Protein AF-A0A6I7FJ85-F1 (afdb_monomer_lite)

Secondary structure (DSSP, 8-state):
-HHHHHHHHHHHHHHHHHHHHHHHHHHHHHHHHHHHHHHHHHHHHHHHHHHHHHHHHHHHHTTHHHH-SPP-TTTS-SHHHHHHHHHHHHHHHHHHIIIIIIHHHHHHHHHHHHHHHHHHHHHHHHHHHHHHHHHHHHHHHHHHH-

pLDDT: mean 90.69, std 9.38, range [60.28, 98.5]

Sequence (146 aa):
MVITLVMQFLGSEVLQMIGSILGETLALDIMKVDLSLKKEFLAELKACRAELKAEKTEFSDSKKMITEPELTSHTWQGSLAESFERIRKDMKASFHDIEGKQLSDVLEKIDERIKALNGEIHSLGQEIHSLEKKIEREKQEARNKE

Structure (mmCIF, N/CA/C/O backbone):
data_AF-A0A6I7FJ85-F1
#
_entry.id   AF-A0A6I7FJ85-F1
#
loop_
_atom_site.group_PDB
_atom_site.id
_atom_site.type_symbol
_atom_site.label_atom_id
_atom_site.label_alt_id
_atom_site.label_comp_id
_atom_site.label_asym_id
_atom_site.label_entity_id
_atom_site.label_seq_id
_atom_site.pdbx_PDB_ins_code
_atom_site.Cartn_x
_atom_site.Cartn_y
_atom_site.Cartn_z
_atom_site.occupancy
_atom_site.B_iso_or_equiv
_atom_site.auth_seq_id
_atom_site.auth_comp_id
_atom_site.auth_asym_id
_atom_site.auth_atom_id
_atom_site.pdbx_PDB_model_num
ATOM 1 N N . MET A 1 1 ? -29.233 -13.955 58.803 1.00 61.75 1 MET A N 1
ATOM 2 C CA . MET A 1 1 ? -28.528 -14.881 57.888 1.00 61.75 1 MET A CA 1
ATOM 3 C C . MET A 1 1 ? -28.803 -14.568 56.415 1.00 61.75 1 MET A C 1
ATOM 5 O O . MET A 1 1 ? -27.848 -14.433 55.671 1.00 61.75 1 MET A O 1
ATOM 9 N N . VAL A 1 2 ? -30.063 -14.372 55.996 1.00 63.06 2 VAL A N 1
ATOM 10 C CA . VAL A 1 2 ? -30.423 -14.076 54.587 1.00 63.06 2 VAL A CA 1
ATOM 11 C C . VAL A 1 2 ? -29.828 -12.757 54.066 1.00 63.06 2 VAL A C 1
ATOM 13 O O . VAL A 1 2 ? -29.234 -12.742 52.998 1.00 63.06 2 VAL A O 1
ATOM 16 N N . ILE A 1 3 ? -29.907 -11.670 54.842 1.00 62.84 3 ILE A N 1
ATOM 17 C CA . ILE A 1 3 ? -29.381 -10.346 54.441 1.00 62.84 3 ILE A CA 1
ATOM 18 C C . ILE A 1 3 ? -27.859 -10.384 54.204 1.00 62.84 3 ILE A C 1
ATOM 20 O O . ILE A 1 3 ? -27.359 -9.808 53.245 1.00 62.84 3 ILE A O 1
ATOM 24 N N . THR A 1 4 ? -27.127 -11.124 55.039 1.00 67.44 4 THR A N 1
ATOM 25 C CA . THR A 1 4 ? -25.671 -11.295 54.931 1.00 67.44 4 THR A CA 1
ATOM 26 C C . THR A 1 4 ? -25.274 -12.064 53.668 1.00 67.44 4 THR A C 1
ATOM 28 O O . THR A 1 4 ? -24.309 -11.698 53.005 1.00 67.44 4 THR A O 1
ATOM 31 N N . LEU A 1 5 ? -26.051 -13.091 53.303 1.00 65.94 5 LEU A N 1
ATOM 32 C CA . LEU A 1 5 ? -25.820 -13.897 52.103 1.00 65.94 5 LEU A CA 1
ATOM 33 C C . LEU A 1 5 ? -26.093 -13.097 50.815 1.00 65.94 5 LEU A C 1
ATOM 35 O O . LEU A 1 5 ? -25.329 -13.191 49.860 1.00 65.94 5 LEU A O 1
ATOM 39 N N . VAL A 1 6 ? -27.142 -12.264 50.813 1.00 65.38 6 VAL A N 1
ATOM 40 C CA . VAL A 1 6 ? -27.483 -11.378 49.685 1.00 65.38 6 VAL A CA 1
ATOM 41 C C . VAL A 1 6 ? -26.410 -10.304 49.474 1.00 65.38 6 VAL A C 1
ATOM 43 O O . VAL A 1 6 ? -25.996 -10.078 48.341 1.00 65.38 6 VAL A O 1
ATOM 46 N N . MET A 1 7 ? -25.893 -9.693 50.547 1.00 66.69 7 MET A N 1
ATOM 47 C CA . MET A 1 7 ? -24.798 -8.716 50.446 1.00 66.69 7 MET A CA 1
ATOM 48 C C . MET A 1 7 ? -23.481 -9.329 49.945 1.00 66.69 7 MET A C 1
ATOM 50 O O . MET A 1 7 ? -22.799 -8.708 49.134 1.00 66.69 7 MET A O 1
ATOM 54 N N . GLN A 1 8 ? -23.123 -10.544 50.379 1.00 66.06 8 GLN A N 1
ATOM 55 C CA . GLN A 1 8 ? -21.929 -11.232 49.866 1.00 66.06 8 GLN A CA 1
ATOM 56 C C . GLN A 1 8 ? -22.049 -11.584 48.377 1.00 66.06 8 GLN A C 1
ATOM 58 O O . GLN A 1 8 ? -21.070 -11.462 47.642 1.00 66.06 8 GLN A O 1
ATOM 63 N N . PHE A 1 9 ? -23.237 -11.996 47.929 1.00 68.31 9 PHE A N 1
ATOM 64 C CA . PHE A 1 9 ? -23.481 -12.332 46.528 1.00 68.31 9 PHE A CA 1
ATOM 65 C C . PHE A 1 9 ? -23.409 -11.093 45.621 1.00 68.31 9 PHE A C 1
ATOM 67 O O . PHE A 1 9 ? -22.685 -11.103 44.627 1.00 68.31 9 PHE A O 1
ATOM 74 N N . LEU A 1 10 ? -24.063 -9.993 46.017 1.00 66.62 10 LEU A N 1
ATOM 75 C CA . LEU A 1 10 ? -24.006 -8.716 45.293 1.00 66.62 10 LEU A CA 1
ATOM 76 C C . LEU A 1 10 ? -22.576 -8.156 45.212 1.00 66.62 10 LEU A C 1
ATOM 78 O O . LEU A 1 10 ? -22.143 -7.730 44.144 1.00 66.62 10 LEU A O 1
ATOM 82 N N . GLY A 1 11 ? -21.806 -8.230 46.303 1.00 74.19 11 GLY A N 1
ATOM 83 C CA . GLY A 1 11 ? -20.403 -7.805 46.311 1.00 74.19 11 GLY A CA 1
ATOM 84 C C . GLY A 1 11 ? -19.513 -8.606 45.354 1.00 74.19 11 GLY A C 1
ATOM 85 O O . GLY A 1 11 ? -18.624 -8.033 44.730 1.00 74.19 11 GLY A O 1
ATOM 86 N N . SER A 1 12 ? -19.769 -9.909 45.186 1.00 81.81 12 SER A N 1
ATOM 87 C CA . SER A 1 12 ? -19.033 -10.758 44.239 1.00 81.81 12 SER A CA 1
ATOM 88 C C . SER A 1 12 ? -19.334 -10.409 42.777 1.00 81.81 12 SER A C 1
ATOM 90 O O . SER A 1 12 ? -18.416 -10.395 41.957 1.00 81.81 12 SER A O 1
ATOM 92 N N . GLU A 1 13 ? -20.594 -10.114 42.437 1.00 80.06 13 GLU A N 1
ATOM 93 C CA . GLU A 1 13 ? -20.977 -9.722 41.071 1.00 80.06 13 GLU A CA 1
ATOM 94 C C . GLU A 1 13 ? -20.364 -8.377 40.663 1.00 80.06 13 GLU A C 1
ATOM 96 O O . GLU A 1 13 ? -1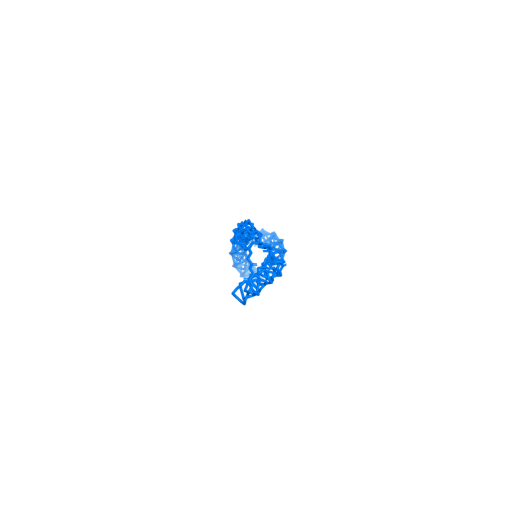9.853 -8.242 39.551 1.00 80.06 13 GLU A O 1
ATOM 101 N N . VAL A 1 14 ? -20.382 -7.388 41.564 1.00 82.12 14 VAL A N 1
ATOM 102 C CA . VAL A 1 14 ? -19.797 -6.061 41.312 1.00 82.12 14 VAL A CA 1
ATOM 103 C C . VAL A 1 14 ? -18.282 -6.164 41.107 1.00 82.12 14 VAL A C 1
ATOM 105 O O . VAL A 1 14 ? -17.743 -5.567 40.177 1.00 82.12 14 VAL A O 1
ATOM 108 N N . LEU A 1 15 ? -17.589 -6.985 41.905 1.00 84.94 15 LEU A N 1
ATOM 109 C CA . LEU A 1 15 ? -16.143 -7.197 41.766 1.00 84.94 15 LEU A CA 1
ATOM 110 C C . LEU A 1 15 ? -15.777 -7.840 40.419 1.00 84.94 15 LEU A C 1
ATOM 112 O O . LEU A 1 15 ? -14.796 -7.447 39.785 1.00 84.94 15 LEU A O 1
ATOM 116 N N . GLN A 1 16 ? -16.584 -8.800 39.959 1.00 84.38 16 GLN A N 1
ATOM 117 C CA . GLN A 1 16 ? -16.400 -9.442 38.658 1.00 84.38 16 GLN A CA 1
ATOM 118 C C . GLN A 1 16 ? -16.653 -8.462 37.500 1.00 84.38 16 GLN A C 1
ATOM 120 O O . GLN A 1 16 ? -15.900 -8.458 36.525 1.00 84.38 16 GLN A O 1
ATOM 125 N N . MET A 1 17 ? -17.661 -7.593 37.626 1.00 86.62 17 MET A N 1
ATOM 126 C CA . MET A 1 17 ? -17.972 -6.556 36.639 1.00 86.62 17 MET A CA 1
ATOM 127 C C . MET A 1 17 ? -16.851 -5.514 36.530 1.00 86.62 17 MET A C 1
ATOM 129 O O . MET A 1 17 ? -16.411 -5.199 35.428 1.00 86.62 17 MET A O 1
ATOM 133 N N . ILE A 1 18 ? -16.318 -5.044 37.663 1.00 87.56 18 ILE A N 1
ATOM 134 C CA . ILE A 1 18 ? -15.166 -4.129 37.694 1.00 87.56 18 ILE A CA 1
ATOM 135 C C . ILE A 1 18 ? -13.946 -4.768 37.017 1.00 87.56 18 ILE A C 1
ATOM 137 O O . ILE A 1 18 ? -13.268 -4.112 36.225 1.00 87.56 18 ILE A O 1
ATOM 141 N N . GLY A 1 19 ? -13.686 -6.054 37.282 1.00 88.25 19 GLY A N 1
ATOM 142 C CA . GLY A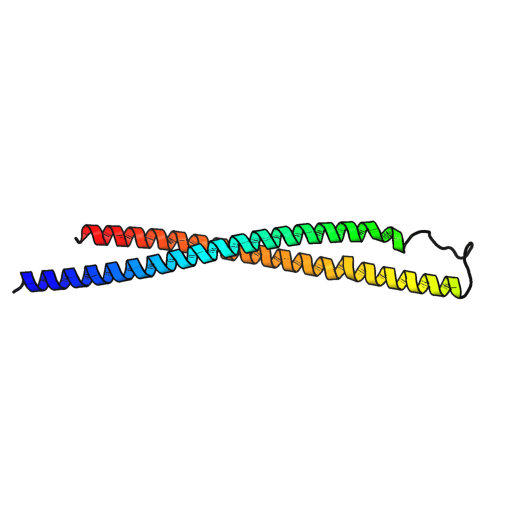 1 19 ? -12.615 -6.806 36.626 1.00 88.25 19 GLY A CA 1
ATOM 143 C C . GLY A 1 19 ? -12.774 -6.883 35.101 1.00 88.25 19 GLY A C 1
ATOM 144 O O . GLY A 1 19 ? -11.798 -6.668 34.381 1.00 88.25 19 GLY A O 1
ATOM 145 N N . SER A 1 20 ? -13.996 -7.126 34.611 1.00 89.50 20 SER A N 1
ATOM 146 C CA . SER A 1 20 ? -14.319 -7.114 33.173 1.00 89.50 20 SER A CA 1
ATOM 147 C C . SER A 1 20 ? -14.043 -5.744 32.550 1.00 89.50 20 SER A C 1
ATOM 149 O O . SER A 1 20 ? -13.261 -5.641 31.606 1.00 89.50 20 SER A O 1
ATOM 151 N N . ILE A 1 21 ? -14.583 -4.677 33.151 1.00 92.25 21 ILE A N 1
ATOM 152 C CA . ILE A 1 21 ? -14.416 -3.294 32.682 1.00 92.25 21 ILE A CA 1
ATOM 153 C C . ILE A 1 21 ? -12.933 -2.906 32.603 1.00 92.25 21 ILE A C 1
ATOM 155 O O . ILE A 1 21 ? -12.514 -2.265 31.637 1.00 92.25 21 ILE A O 1
ATOM 159 N N . LEU A 1 22 ? -12.128 -3.285 33.603 1.00 92.81 22 LEU A N 1
ATOM 160 C CA . LEU A 1 22 ? -10.681 -3.046 33.615 1.00 92.81 22 LEU A CA 1
ATOM 161 C C . LEU A 1 22 ? -9.978 -3.760 32.454 1.00 92.81 22 LEU A C 1
ATOM 163 O O . LEU A 1 22 ? -9.180 -3.138 31.752 1.00 92.81 22 LEU A O 1
ATOM 167 N N . GLY A 1 23 ? -10.293 -5.039 32.230 1.00 92.94 23 GLY A N 1
ATOM 168 C CA . GLY A 1 23 ? -9.727 -5.817 31.127 1.00 92.94 23 GLY A CA 1
ATOM 169 C C . GLY A 1 23 ? -10.085 -5.241 29.755 1.00 92.94 23 GLY A C 1
ATOM 170 O O . GLY A 1 23 ? -9.216 -5.088 28.897 1.00 92.94 23 GLY A O 1
ATOM 171 N N . GLU A 1 24 ? -11.345 -4.855 29.562 1.00 94.50 24 GLU A N 1
ATOM 172 C CA . GLU A 1 24 ? -11.821 -4.246 28.318 1.00 94.50 24 GLU A CA 1
ATOM 173 C C . GLU A 1 24 ? -11.233 -2.856 28.078 1.00 94.50 24 GLU A C 1
ATOM 175 O O . GLU A 1 24 ? -10.871 -2.533 26.949 1.00 94.50 24 GLU A O 1
ATOM 180 N N . THR A 1 25 ? -11.082 -2.049 29.131 1.00 94.75 25 THR A N 1
ATOM 181 C CA . THR A 1 25 ? -10.451 -0.724 29.036 1.00 94.75 25 THR A CA 1
ATOM 182 C C . THR A 1 25 ? -8.989 -0.848 28.608 1.00 94.75 25 THR A C 1
ATOM 184 O O . THR A 1 25 ? -8.557 -0.136 27.706 1.00 94.75 25 THR A O 1
ATOM 187 N N . LEU A 1 26 ? -8.241 -1.801 29.175 1.00 95.50 26 LEU A N 1
ATOM 188 C CA . LEU A 1 26 ? -6.862 -2.057 28.758 1.00 95.50 26 LEU A CA 1
ATOM 189 C C . LEU A 1 26 ? -6.785 -2.514 27.293 1.00 95.50 26 LEU A C 1
ATOM 191 O O . LEU A 1 26 ? -5.938 -2.037 26.538 1.00 95.50 26 LEU A O 1
ATOM 195 N N . ALA A 1 27 ? -7.673 -3.423 26.880 1.00 96.06 27 ALA A N 1
ATOM 196 C CA . ALA A 1 27 ? -7.744 -3.870 25.491 1.00 96.06 27 ALA A CA 1
ATOM 197 C C . ALA A 1 27 ? -8.050 -2.703 24.538 1.00 96.06 27 ALA A C 1
ATOM 199 O O . ALA A 1 27 ? -7.411 -2.580 23.493 1.00 96.06 27 ALA A O 1
ATOM 200 N N . LEU A 1 28 ? -8.971 -1.815 24.922 1.00 97.50 28 LEU A N 1
ATOM 201 C CA . LEU A 1 28 ? -9.307 -0.613 24.167 1.00 97.50 28 LEU A CA 1
ATOM 202 C C . LEU A 1 28 ? -8.096 0.312 23.992 1.00 97.50 28 LEU A C 1
ATOM 204 O O . LEU A 1 28 ? -7.860 0.800 22.886 1.00 97.50 28 LEU A O 1
ATOM 208 N N . ASP A 1 29 ? -7.323 0.543 25.052 1.00 97.25 29 ASP A N 1
ATOM 209 C CA . ASP A 1 29 ? -6.131 1.391 24.990 1.00 97.25 29 ASP A CA 1
ATOM 210 C C . ASP A 1 29 ? -5.069 0.797 24.055 1.00 97.25 29 ASP A C 1
ATOM 212 O O . ASP A 1 29 ? -4.514 1.509 23.215 1.00 97.25 29 ASP A O 1
ATOM 216 N N . ILE A 1 30 ? -4.849 -0.521 24.116 1.00 97.12 30 ILE A N 1
ATOM 217 C CA . ILE A 1 30 ? -3.945 -1.232 23.198 1.00 97.12 30 ILE A CA 1
ATOM 218 C C . ILE A 1 30 ? -4.415 -1.080 21.745 1.00 97.12 30 ILE A C 1
ATOM 220 O O . ILE A 1 30 ? -3.615 -0.742 20.872 1.00 97.12 30 ILE A O 1
ATOM 224 N N . MET A 1 31 ? -5.710 -1.275 21.478 1.00 97.75 31 MET A N 1
ATOM 225 C CA . MET A 1 31 ? -6.275 -1.115 20.134 1.00 97.75 31 MET A CA 1
ATOM 226 C C . MET A 1 31 ? -6.124 0.320 19.614 1.00 97.75 31 MET A C 1
ATOM 228 O O . MET A 1 31 ? -5.817 0.524 18.441 1.00 97.75 31 MET A O 1
ATOM 232 N N . LYS A 1 32 ? -6.302 1.333 20.472 1.00 98.00 32 LYS A N 1
ATOM 233 C CA . LYS A 1 32 ? -6.109 2.745 20.103 1.00 98.00 32 LYS A CA 1
ATOM 234 C C . LYS A 1 32 ? -4.661 3.053 19.737 1.00 98.00 32 LYS A C 1
ATOM 236 O O . LYS A 1 32 ? -4.428 3.783 18.771 1.00 98.00 32 LYS A O 1
ATOM 241 N N . VAL A 1 33 ? -3.705 2.489 20.475 1.00 98.19 33 VAL A N 1
ATOM 242 C CA . VAL A 1 33 ? -2.277 2.598 20.150 1.00 98.19 33 VAL A CA 1
ATOM 243 C C . VAL A 1 33 ? -1.985 1.944 18.798 1.00 98.19 33 VAL A C 1
ATOM 245 O O . VAL A 1 33 ? -1.403 2.597 17.933 1.00 98.19 33 VAL A O 1
ATOM 248 N N . ASP A 1 34 ? -2.448 0.712 18.571 1.00 97.56 34 ASP A N 1
ATOM 249 C CA . ASP A 1 34 ? -2.262 0.011 17.291 1.00 97.56 34 ASP A CA 1
ATOM 250 C C . ASP A 1 34 ? -2.884 0.784 16.112 1.00 97.56 34 ASP A C 1
ATOM 252 O O . ASP A 1 34 ? -2.252 0.968 15.070 1.00 97.56 34 ASP A O 1
ATOM 256 N N . LEU A 1 35 ? -4.082 1.352 16.294 1.00 98.25 35 LEU A N 1
ATOM 257 C CA . LEU A 1 35 ? -4.726 2.199 15.288 1.00 98.25 35 LEU A CA 1
ATOM 258 C C . LEU A 1 35 ? -3.877 3.428 14.943 1.00 98.25 35 LEU A C 1
ATOM 260 O O . LEU A 1 35 ? -3.790 3.807 13.772 1.00 98.25 35 LEU A O 1
ATOM 264 N N . SER A 1 36 ? -3.279 4.068 15.950 1.00 98.19 36 SER A N 1
ATOM 265 C CA . SER A 1 36 ? -2.406 5.225 15.750 1.00 98.19 36 SER A CA 1
ATOM 266 C C . SER A 1 36 ? -1.162 4.846 14.948 1.00 98.19 36 SER A C 1
ATOM 268 O O . SER A 1 36 ? -0.871 5.495 13.945 1.00 98.19 36 SER A O 1
ATOM 270 N N . LEU A 1 37 ? -0.489 3.756 15.327 1.00 98.00 37 LEU A N 1
ATOM 271 C CA . LEU A 1 37 ? 0.700 3.258 14.630 1.00 98.00 37 LEU A CA 1
ATOM 272 C C . LEU A 1 37 ? 0.394 2.906 13.170 1.00 98.00 37 LEU A C 1
ATOM 274 O O . LEU A 1 37 ? 1.113 3.309 12.260 1.00 98.00 37 LEU A O 1
ATOM 278 N N . LYS A 1 38 ? -0.725 2.222 12.905 1.00 98.06 38 LYS A N 1
ATOM 279 C CA . LYS A 1 38 ? -1.137 1.903 11.528 1.00 98.06 38 LYS A CA 1
ATOM 280 C C . LYS A 1 38 ? -1.395 3.155 10.688 1.00 98.06 38 LYS A C 1
ATOM 282 O O . LYS A 1 38 ? -1.071 3.163 9.501 1.00 98.06 38 LYS A O 1
ATOM 287 N N . LYS A 1 39 ? -1.973 4.212 11.273 1.00 98.38 39 LYS A N 1
ATOM 288 C CA . LYS A 1 39 ? -2.188 5.496 10.581 1.00 98.38 39 LYS A CA 1
ATOM 289 C C . LYS A 1 39 ? -0.873 6.202 10.255 1.00 98.38 39 LYS A C 1
ATOM 291 O O . LYS A 1 39 ? -0.772 6.784 9.177 1.00 98.38 39 LYS A O 1
ATOM 296 N N . GLU A 1 40 ? 0.106 6.131 11.150 1.00 98.19 40 GLU A N 1
ATOM 297 C CA . GLU A 1 40 ? 1.452 6.662 10.929 1.00 98.19 40 GLU A CA 1
ATOM 298 C C . GLU A 1 40 ? 2.157 5.914 9.792 1.00 98.19 40 GLU A C 1
ATOM 300 O O . GLU A 1 40 ? 2.517 6.532 8.791 1.00 98.19 40 GLU A O 1
ATOM 305 N N . PHE A 1 41 ? 2.198 4.578 9.842 1.00 96.94 41 PHE A N 1
ATOM 306 C CA . PHE A 1 41 ? 2.753 3.761 8.755 1.00 96.94 41 PHE A CA 1
ATOM 307 C C . PHE A 1 41 ? 2.064 4.012 7.411 1.00 96.94 41 PHE A C 1
ATOM 309 O O . PHE A 1 41 ? 2.710 4.032 6.365 1.00 96.94 41 PHE A O 1
ATOM 316 N N . LEU A 1 42 ? 0.746 4.229 7.407 1.00 98.44 42 LEU A N 1
ATOM 317 C CA . LEU A 1 42 ? 0.021 4.593 6.192 1.00 98.44 42 LEU A CA 1
ATOM 318 C C . LEU A 1 42 ? 0.481 5.949 5.633 1.00 98.44 42 LEU A C 1
ATOM 320 O O . LEU A 1 42 ? 0.552 6.108 4.412 1.00 98.44 42 LEU A O 1
ATOM 324 N N . ALA A 1 43 ? 0.739 6.932 6.497 1.00 98.31 43 ALA A N 1
ATOM 325 C CA . ALA A 1 43 ? 1.215 8.248 6.086 1.00 98.31 43 ALA A CA 1
ATOM 326 C C . ALA A 1 43 ? 2.628 8.164 5.495 1.00 98.31 43 ALA A C 1
ATOM 328 O O . ALA A 1 43 ? 2.851 8.670 4.394 1.00 98.31 43 ALA A O 1
ATOM 329 N N . GLU A 1 44 ? 3.536 7.453 6.164 1.00 98.00 44 GLU A N 1
ATOM 330 C CA . GLU A 1 44 ? 4.897 7.198 5.680 1.00 98.00 44 GLU A CA 1
ATOM 331 C C . GLU A 1 44 ? 4.893 6.478 4.330 1.00 98.00 44 GLU A C 1
ATOM 333 O O . GLU A 1 44 ? 5.566 6.893 3.389 1.00 98.00 44 GLU A O 1
ATOM 338 N N . LEU A 1 45 ? 4.067 5.439 4.188 1.00 97.75 45 LEU A N 1
ATOM 339 C CA . LEU A 1 45 ? 3.988 4.666 2.954 1.00 97.75 45 LEU A CA 1
ATOM 340 C C . LEU A 1 45 ? 3.449 5.504 1.782 1.00 97.75 45 LEU A C 1
ATOM 342 O O . LEU A 1 45 ? 3.924 5.381 0.653 1.00 97.75 45 LEU A O 1
ATOM 346 N N . LYS A 1 46 ? 2.487 6.401 2.041 1.00 98.31 46 LYS A N 1
ATOM 347 C CA . LYS A 1 46 ? 1.997 7.365 1.041 1.00 98.31 46 LYS A CA 1
ATOM 348 C C . LYS A 1 46 ? 3.065 8.385 0.646 1.00 98.31 46 LYS A C 1
ATOM 350 O O . LYS A 1 46 ? 3.127 8.736 -0.532 1.00 98.31 46 LYS A O 1
ATOM 355 N N . ALA A 1 47 ? 3.876 8.847 1.597 1.00 98.19 47 ALA A N 1
ATOM 356 C CA . ALA A 1 47 ? 4.986 9.759 1.328 1.00 98.19 47 ALA A CA 1
ATOM 357 C C . ALA A 1 47 ? 6.059 9.077 0.467 1.00 98.19 47 ALA A C 1
ATOM 359 O O . ALA A 1 47 ? 6.353 9.558 -0.625 1.00 98.19 47 ALA A O 1
ATOM 360 N N . CYS A 1 48 ? 6.516 7.890 0.875 1.00 97.50 48 CYS A N 1
ATOM 361 C CA . CYS A 1 48 ? 7.467 7.071 0.121 1.00 97.50 48 CYS A CA 1
ATOM 362 C C . CYS A 1 48 ? 6.982 6.802 -1.312 1.00 97.50 48 CYS A C 1
ATOM 364 O O . CYS A 1 48 ? 7.733 6.945 -2.275 1.00 97.50 48 CYS A O 1
ATOM 366 N N . ARG A 1 49 ? 5.692 6.491 -1.490 1.00 98.00 49 ARG A N 1
ATOM 367 C CA . ARG A 1 49 ? 5.103 6.329 -2.824 1.00 98.00 49 ARG A CA 1
ATOM 368 C C . ARG A 1 49 ? 5.213 7.594 -3.677 1.00 98.00 49 ARG A C 1
ATOM 370 O O . ARG A 1 49 ? 5.443 7.508 -4.883 1.00 98.00 49 ARG A O 1
ATOM 377 N N . ALA A 1 50 ? 4.948 8.757 -3.085 1.00 98.19 50 ALA A N 1
ATOM 378 C CA . ALA A 1 50 ? 4.996 10.031 -3.791 1.00 98.19 50 ALA A CA 1
ATOM 379 C C . ALA A 1 50 ? 6.430 10.370 -4.220 1.00 98.19 50 ALA A C 1
ATOM 381 O O . ALA A 1 50 ? 6.631 10.753 -5.372 1.00 98.19 50 ALA A O 1
ATOM 382 N N . GLU A 1 51 ? 7.400 10.153 -3.332 1.00 97.81 51 GLU A N 1
ATOM 383 C CA . GLU A 1 51 ? 8.832 10.313 -3.604 1.00 97.81 51 GLU A CA 1
ATOM 384 C C . GLU A 1 51 ? 9.289 9.380 -4.729 1.00 97.81 51 GLU A C 1
ATOM 386 O O . GLU A 1 51 ? 9.771 9.852 -5.755 1.00 97.81 51 GLU A O 1
ATOM 391 N N . LEU A 1 52 ? 9.006 8.079 -4.625 1.00 96.44 52 LEU A N 1
ATOM 392 C CA . LEU A 1 52 ? 9.385 7.104 -5.651 1.00 96.44 52 LEU A CA 1
ATOM 393 C C . LEU A 1 52 ? 8.743 7.406 -7.014 1.00 96.44 52 LEU A C 1
ATOM 395 O O . LEU A 1 52 ? 9.332 7.176 -8.070 1.00 96.44 52 LEU A O 1
ATOM 399 N N . LYS A 1 53 ? 7.519 7.943 -7.023 1.00 97.06 53 LYS A N 1
ATOM 400 C CA . LYS A 1 53 ? 6.860 8.380 -8.259 1.00 97.06 53 LYS A CA 1
ATOM 401 C C . LYS A 1 53 ? 7.552 9.601 -8.874 1.00 97.06 53 LYS A C 1
ATOM 403 O O . LYS A 1 53 ? 7.631 9.689 -10.103 1.00 97.06 53 LYS A O 1
ATOM 408 N N . ALA A 1 54 ? 8.019 10.536 -8.051 1.00 96.88 54 ALA A N 1
ATOM 409 C CA . ALA A 1 54 ? 8.800 11.675 -8.516 1.00 96.88 54 ALA A CA 1
ATOM 410 C C . ALA A 1 54 ? 10.142 11.206 -9.101 1.00 96.88 54 ALA A C 1
ATOM 412 O O . ALA A 1 54 ? 10.443 11.547 -10.242 1.00 96.88 54 ALA A O 1
ATOM 413 N N . GLU A 1 55 ? 10.861 10.325 -8.400 1.00 94.88 55 GLU A N 1
ATOM 414 C CA . GLU A 1 55 ? 12.110 9.720 -8.883 1.00 94.88 55 GLU A CA 1
ATOM 415 C C . GLU A 1 55 ? 11.914 8.962 -10.199 1.00 94.88 55 GLU A C 1
ATOM 417 O O . GLU A 1 55 ? 12.695 9.123 -11.132 1.00 94.88 55 GLU A O 1
ATOM 422 N N . LYS A 1 56 ? 10.830 8.184 -10.335 1.00 95.00 56 LYS A N 1
ATOM 423 C CA . LYS A 1 56 ? 10.488 7.512 -11.600 1.00 95.00 56 LYS A CA 1
ATOM 424 C C . LYS A 1 56 ? 10.292 8.508 -12.747 1.00 95.00 56 LYS A C 1
ATOM 426 O O . LYS A 1 56 ? 10.651 8.210 -13.884 1.00 95.00 56 LYS A O 1
ATOM 431 N N . THR A 1 57 ? 9.706 9.668 -12.459 1.00 94.94 57 THR A N 1
ATOM 432 C CA . THR A 1 57 ? 9.458 10.714 -13.460 1.00 94.94 57 THR A CA 1
ATOM 433 C C . THR A 1 57 ? 10.774 11.359 -13.891 1.00 94.94 57 THR A C 1
ATOM 435 O O . THR A 1 57 ? 11.055 11.419 -15.083 1.00 94.94 57 THR A O 1
ATOM 438 N N . GLU A 1 58 ? 11.624 11.738 -12.935 1.00 94.94 58 GLU A N 1
ATOM 439 C CA . GLU A 1 58 ? 12.962 12.280 -13.210 1.00 94.94 58 GLU A CA 1
ATOM 440 C C . GLU A 1 58 ? 13.842 11.274 -13.966 1.00 94.94 58 GLU A C 1
ATOM 442 O O . GLU A 1 58 ? 14.519 11.623 -14.937 1.00 94.94 58 GLU A O 1
ATOM 447 N N . PHE A 1 59 ? 13.780 9.997 -13.577 1.00 94.00 59 PHE A N 1
ATOM 448 C CA . PHE A 1 59 ? 14.449 8.922 -14.295 1.00 94.00 59 PHE A CA 1
ATOM 449 C C . PHE A 1 59 ? 13.975 8.869 -15.749 1.00 94.00 59 PHE A C 1
ATOM 451 O O . PHE A 1 59 ? 14.817 8.889 -16.644 1.00 94.00 59 PHE A O 1
ATOM 458 N N . SER A 1 60 ? 12.660 8.900 -16.000 1.00 92.88 60 SER A N 1
ATOM 459 C CA . SER A 1 60 ? 12.077 8.941 -17.350 1.00 92.88 60 SER A CA 1
ATOM 460 C C . SER A 1 60 ? 12.589 10.128 -18.176 1.00 92.88 60 SER A C 1
ATOM 462 O O . SER A 1 60 ? 13.015 9.957 -19.321 1.00 92.88 60 SER A O 1
ATOM 464 N N . ASP A 1 61 ? 12.653 11.319 -17.578 1.00 93.12 61 ASP A N 1
ATOM 465 C CA . ASP A 1 61 ? 13.130 12.538 -18.242 1.00 93.12 61 ASP A CA 1
ATOM 466 C C . ASP A 1 61 ? 14.616 12.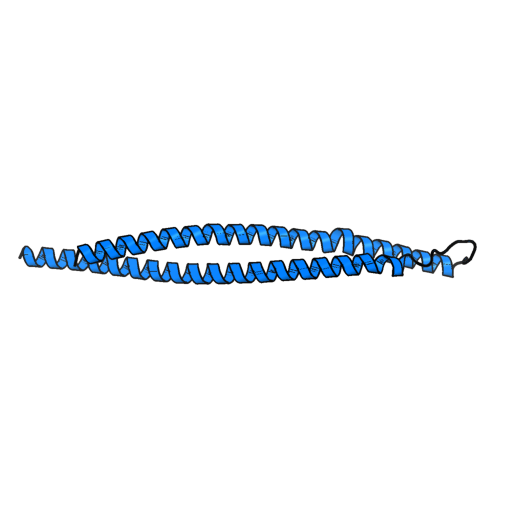459 -18.637 1.00 93.12 61 ASP A C 1
ATOM 468 O O . ASP A 1 61 ? 15.051 13.080 -19.618 1.00 93.12 61 ASP A O 1
ATOM 472 N N . SER A 1 62 ? 15.406 11.651 -17.920 1.00 92.38 62 SER A N 1
ATOM 473 C CA . SER A 1 62 ? 16.821 11.406 -18.224 1.00 92.38 62 SER A CA 1
ATOM 474 C C . SER A 1 62 ? 17.044 10.507 -19.449 1.00 92.38 62 SER A C 1
ATOM 476 O O . SER A 1 62 ? 18.150 10.475 -19.992 1.00 92.38 62 SER A O 1
ATOM 478 N N . LYS A 1 63 ? 16.001 9.838 -19.967 1.00 91.38 63 LYS A N 1
ATOM 479 C CA . LYS A 1 63 ? 16.077 8.907 -21.111 1.00 91.38 63 LYS A CA 1
ATOM 480 C C . LYS A 1 63 ? 16.798 9.487 -22.326 1.00 91.38 63 LYS A C 1
ATOM 482 O O . LYS A 1 63 ? 17.554 8.782 -23.001 1.00 91.38 63 LYS A O 1
ATOM 487 N N . LYS A 1 64 ? 16.601 10.783 -22.583 1.00 90.25 64 LYS A N 1
ATOM 488 C CA . LYS A 1 64 ? 17.238 11.502 -23.695 1.00 90.25 64 LYS A CA 1
ATOM 489 C C . LYS A 1 64 ? 18.767 11.471 -23.639 1.00 90.25 64 LYS A C 1
ATOM 491 O O . LYS A 1 64 ? 19.403 11.422 -24.684 1.00 90.25 64 LYS A O 1
ATOM 496 N N . MET A 1 65 ? 19.362 11.393 -22.444 1.00 88.81 65 MET A N 1
ATOM 497 C CA . MET A 1 65 ? 20.819 11.298 -22.265 1.00 88.81 65 MET A CA 1
ATOM 498 C C . MET A 1 65 ? 21.407 10.009 -22.856 1.00 88.81 65 MET A C 1
ATOM 500 O O . MET A 1 65 ? 22.595 9.954 -23.158 1.00 88.81 65 MET A O 1
ATOM 504 N N . ILE A 1 66 ? 20.582 8.971 -23.031 1.00 87.56 66 ILE A N 1
ATOM 505 C CA . ILE A 1 66 ? 20.984 7.692 -23.629 1.00 87.56 66 ILE A CA 1
ATOM 506 C C . ILE A 1 66 ? 20.659 7.669 -25.12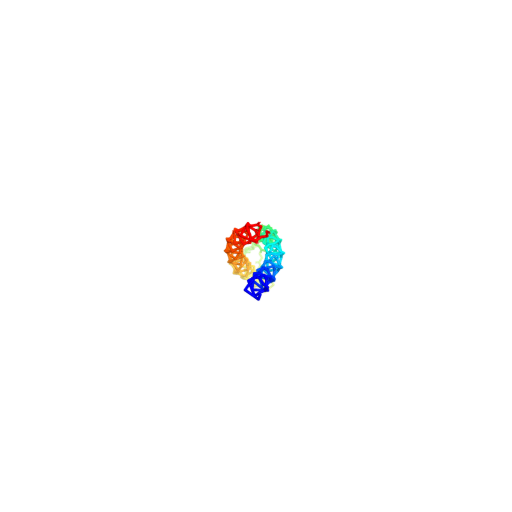8 1.00 87.56 66 ILE A C 1
ATOM 508 O O . ILE A 1 66 ? 21.326 6.979 -25.901 1.00 87.56 66 ILE A O 1
ATOM 512 N N . THR A 1 67 ? 19.626 8.394 -25.563 1.00 84.50 67 THR A N 1
ATOM 513 C CA . THR A 1 67 ? 19.156 8.350 -26.954 1.00 84.50 67 THR A CA 1
ATOM 514 C C . THR A 1 67 ? 19.764 9.420 -27.852 1.00 84.50 67 THR A C 1
ATOM 516 O O . THR A 1 67 ? 19.779 9.217 -29.063 1.00 84.50 67 THR A O 1
ATOM 519 N N . GLU A 1 68 ? 20.288 10.509 -27.289 1.00 86.12 68 GLU A N 1
ATOM 520 C CA . GLU A 1 68 ? 20.822 11.650 -28.036 1.00 86.12 68 GLU A CA 1
ATOM 521 C C . GLU A 1 68 ? 22.350 11.812 -27.874 1.00 86.12 68 GLU A C 1
ATOM 523 O O . GLU A 1 68 ? 22.912 11.435 -26.843 1.00 86.12 68 GLU A O 1
ATOM 528 N N . PRO A 1 69 ? 23.051 12.360 -28.888 1.00 84.25 69 PRO A N 1
ATOM 529 C CA . PRO A 1 69 ? 22.564 12.587 -30.249 1.00 84.25 69 PRO A CA 1
ATOM 530 C C . PRO A 1 69 ? 22.316 11.258 -30.982 1.00 84.25 69 PRO A C 1
ATOM 532 O O . PRO A 1 69 ? 22.919 10.226 -30.653 1.00 84.25 69 PRO A O 1
ATOM 535 N N . GLU A 1 70 ? 21.429 11.292 -31.976 1.00 80.19 70 GLU A N 1
ATOM 536 C CA . GLU A 1 70 ? 21.214 10.158 -32.872 1.00 80.19 70 GLU A CA 1
ATOM 537 C C . GLU A 1 70 ? 22.491 9.906 -33.677 1.00 80.19 70 GLU A C 1
ATOM 539 O O . GLU A 1 70 ? 23.079 10.822 -34.257 1.00 80.19 70 GLU A O 1
ATOM 544 N N . LEU A 1 71 ? 22.946 8.656 -33.674 1.00 78.88 71 LEU A N 1
ATOM 545 C CA . LEU A 1 71 ? 24.124 8.255 -34.423 1.00 78.88 71 LEU A CA 1
ATOM 546 C C . LEU A 1 71 ? 23.668 7.590 -35.697 1.00 78.88 71 LEU A C 1
ATOM 548 O O . LEU A 1 71 ? 22.794 6.727 -35.704 1.00 78.88 71 LEU A O 1
ATOM 552 N N . THR A 1 72 ? 24.275 8.017 -36.786 1.00 76.25 72 THR A N 1
ATOM 553 C CA . THR A 1 72 ? 23.909 7.561 -38.111 1.00 76.25 72 THR A CA 1
ATOM 554 C C . THR A 1 72 ? 25.150 7.019 -38.791 1.00 76.25 72 THR A C 1
ATOM 556 O O . THR A 1 72 ? 26.263 7.516 -38.596 1.00 76.25 72 THR A O 1
ATOM 559 N N . SER A 1 73 ? 24.958 6.017 -39.643 1.00 75.94 73 SER A N 1
ATOM 560 C CA . SER A 1 73 ? 26.053 5.392 -40.387 1.00 75.94 73 SER A CA 1
ATOM 561 C C . SER A 1 73 ? 26.766 6.355 -41.343 1.00 75.94 73 SER A C 1
ATOM 563 O O . SER A 1 73 ? 27.821 6.013 -41.863 1.00 75.94 73 SER A O 1
ATOM 565 N N . HIS A 1 74 ? 26.203 7.544 -41.593 1.00 77.50 74 HIS A N 1
ATOM 566 C CA . HIS A 1 74 ? 26.796 8.556 -42.463 1.00 77.50 74 HIS A CA 1
ATOM 567 C C . HIS A 1 74 ? 27.767 9.502 -41.736 1.00 77.50 74 HIS A C 1
ATOM 569 O O . HIS A 1 74 ? 28.637 10.067 -42.394 1.00 77.50 74 HIS A O 1
ATOM 575 N N . THR A 1 75 ? 27.655 9.675 -40.410 1.00 76.00 75 THR A N 1
ATOM 576 C CA . THR A 1 75 ? 28.580 10.507 -39.613 1.00 76.00 75 THR A CA 1
ATOM 577 C C . THR A 1 75 ? 29.535 9.706 -38.731 1.00 76.00 75 THR A C 1
ATOM 579 O O . THR A 1 75 ? 30.621 10.201 -38.432 1.00 76.00 75 THR A O 1
ATOM 582 N N . TRP A 1 76 ? 29.184 8.476 -38.330 1.00 81.25 76 TRP A N 1
ATOM 583 C CA . TRP A 1 76 ? 30.041 7.632 -37.492 1.00 81.25 76 TRP A CA 1
ATOM 584 C C . TRP A 1 76 ? 29.946 6.150 -37.881 1.00 81.25 76 TRP A C 1
ATOM 586 O O . TRP A 1 76 ? 28.875 5.551 -37.841 1.00 81.25 76 TRP A O 1
ATOM 596 N N . GLN A 1 77 ? 31.080 5.553 -38.262 1.00 86.31 77 GLN A N 1
ATOM 597 C CA . GLN A 1 77 ? 31.162 4.178 -38.767 1.00 86.31 77 GLN A CA 1
ATOM 598 C C . GLN A 1 77 ? 32.436 3.458 -38.294 1.00 86.31 77 GLN A C 1
ATOM 600 O O . GLN A 1 77 ? 33.396 4.094 -37.854 1.00 86.31 77 GLN A O 1
ATOM 605 N N . GLY A 1 78 ? 32.453 2.129 -38.418 1.00 89.00 78 GLY A N 1
ATOM 606 C CA . GLY A 1 78 ? 33.557 1.256 -38.005 1.00 89.00 78 GLY A CA 1
ATOM 607 C C . GLY A 1 78 ? 33.335 0.594 -36.640 1.00 89.00 78 GLY A C 1
ATOM 608 O O . GLY A 1 78 ? 32.351 0.855 -35.951 1.00 89.00 78 GLY A O 1
ATOM 609 N N . SER A 1 79 ? 34.275 -0.257 -36.225 1.00 90.12 79 SER A N 1
ATOM 610 C CA . SER A 1 79 ? 34.135 -1.130 -35.044 1.00 90.12 79 SER A CA 1
ATOM 611 C C . SER A 1 79 ? 33.902 -0.391 -33.716 1.00 90.12 79 SER A C 1
ATOM 613 O O . SER A 1 79 ? 33.261 -0.925 -32.804 1.00 90.12 79 SER A O 1
ATOM 615 N N . LEU A 1 80 ? 34.392 0.848 -33.594 1.00 88.94 80 LEU A N 1
ATOM 616 C CA . LEU A 1 80 ? 34.136 1.702 -32.433 1.00 88.94 80 LEU A CA 1
ATOM 617 C C . LEU A 1 80 ? 32.680 2.191 -32.398 1.00 88.94 80 LEU A C 1
ATOM 619 O O . LEU A 1 80 ? 32.065 2.163 -31.334 1.00 88.94 80 LEU A O 1
ATOM 623 N N . ALA A 1 81 ? 32.124 2.578 -33.551 1.00 89.25 81 ALA A N 1
ATOM 624 C CA . ALA A 1 81 ? 30.727 2.994 -33.671 1.00 89.25 81 ALA A CA 1
ATOM 625 C C . ALA A 1 81 ? 29.780 1.823 -33.359 1.00 89.25 81 ALA A C 1
ATOM 627 O O . ALA A 1 81 ? 28.848 1.966 -32.573 1.00 89.25 81 ALA A O 1
ATOM 628 N N . GLU A 1 82 ? 30.080 0.631 -33.884 1.00 88.44 82 GLU A N 1
ATOM 629 C CA . GLU A 1 82 ? 29.333 -0.599 -33.587 1.00 88.44 82 GLU A CA 1
ATOM 630 C C . GLU A 1 82 ? 29.368 -0.957 -32.094 1.00 88.44 82 GLU A C 1
ATOM 632 O O . GLU A 1 82 ? 28.357 -1.346 -31.506 1.00 88.44 82 GLU A O 1
ATOM 637 N N . SER A 1 83 ? 30.535 -0.816 -31.457 1.00 90.00 83 SER A N 1
ATOM 638 C CA . SER A 1 83 ? 30.683 -1.085 -30.025 1.00 90.00 83 SER A CA 1
ATOM 639 C C . SER A 1 83 ? 29.931 -0.084 -29.161 1.00 90.00 83 SER A C 1
ATOM 641 O O . SER A 1 83 ? 29.315 -0.483 -28.172 1.00 90.00 83 SER A O 1
ATOM 643 N N . PHE A 1 84 ? 29.945 1.190 -29.543 1.00 89.94 84 PHE A N 1
ATOM 644 C CA . PHE A 1 84 ? 29.186 2.224 -28.859 1.00 89.94 84 PHE A CA 1
ATOM 645 C C . PHE A 1 84 ? 27.671 1.999 -28.982 1.00 89.94 84 PHE A C 1
ATOM 647 O O . PHE A 1 84 ? 26.968 2.034 -27.973 1.00 89.94 84 PHE A O 1
ATOM 654 N N . GLU A 1 85 ? 27.163 1.690 -30.179 1.00 88.62 85 GLU A N 1
ATOM 655 C CA . GLU A 1 85 ? 25.739 1.390 -30.388 1.00 88.62 85 GLU A CA 1
ATOM 656 C C . GLU A 1 85 ? 25.278 0.157 -29.605 1.00 88.62 85 GLU A C 1
ATOM 658 O O . GLU A 1 85 ? 24.185 0.156 -29.036 1.00 88.62 85 GLU A O 1
ATOM 663 N N . ARG A 1 86 ? 26.125 -0.874 -29.487 1.00 90.69 86 ARG A N 1
ATOM 664 C CA . ARG A 1 86 ? 25.840 -2.024 -28.618 1.00 90.69 86 ARG A CA 1
ATOM 665 C C . ARG A 1 86 ? 25.675 -1.597 -27.157 1.00 90.69 86 ARG A C 1
ATOM 667 O O . ARG A 1 86 ? 24.654 -1.917 -26.559 1.00 90.69 86 ARG A O 1
ATOM 674 N N . ILE A 1 87 ? 26.621 -0.825 -26.614 1.00 91.69 87 ILE A N 1
ATOM 675 C CA . ILE A 1 87 ? 26.539 -0.302 -25.236 1.00 91.69 87 ILE A CA 1
ATOM 676 C C . ILE A 1 87 ? 25.259 0.520 -25.052 1.00 91.69 87 ILE A C 1
ATOM 678 O O . ILE A 1 87 ? 24.519 0.321 -24.092 1.00 91.69 87 ILE A O 1
ATOM 682 N N . ARG A 1 88 ? 24.955 1.414 -25.996 1.00 91.44 88 ARG A N 1
ATOM 683 C CA . ARG A 1 88 ? 23.751 2.249 -25.957 1.00 91.44 88 ARG A CA 1
ATOM 684 C C . ARG A 1 88 ? 22.468 1.413 -26.003 1.00 91.44 88 ARG A C 1
ATOM 686 O O . ARG A 1 88 ? 21.505 1.738 -25.311 1.00 91.44 88 ARG A O 1
ATOM 693 N N . LYS A 1 89 ? 22.434 0.338 -26.793 1.00 91.31 89 LYS A N 1
ATOM 694 C CA . LYS A 1 89 ? 21.310 -0.607 -26.840 1.00 91.31 89 LYS A CA 1
ATOM 695 C C . LYS A 1 89 ? 21.128 -1.333 -25.506 1.00 91.31 89 LYS A C 1
ATOM 697 O O . LYS A 1 89 ? 19.997 -1.417 -25.031 1.00 91.31 89 LYS A O 1
ATOM 702 N N . ASP A 1 90 ? 22.217 -1.790 -24.895 1.00 93.94 90 ASP A N 1
ATOM 703 C CA . ASP A 1 90 ? 22.185 -2.449 -23.585 1.00 93.94 90 ASP A CA 1
ATOM 704 C C . ASP A 1 90 ? 21.687 -1.479 -22.502 1.00 93.94 90 ASP A C 1
ATOM 706 O O . ASP A 1 90 ? 20.796 -1.815 -21.724 1.00 93.94 90 ASP A O 1
ATOM 710 N N . MET A 1 91 ? 22.163 -0.229 -22.517 1.00 93.38 91 MET A N 1
ATOM 711 C CA . MET A 1 91 ? 21.671 0.828 -21.628 1.00 93.38 91 MET A CA 1
ATOM 712 C C . MET A 1 91 ? 20.174 1.098 -21.820 1.00 93.38 91 MET A C 1
ATOM 714 O O . MET A 1 91 ? 19.451 1.203 -20.833 1.00 93.38 91 MET A O 1
ATOM 718 N N . LYS A 1 92 ? 19.683 1.176 -23.066 1.00 92.19 92 LYS A N 1
ATOM 719 C CA . LYS A 1 92 ? 18.245 1.339 -23.359 1.00 92.19 92 LYS A CA 1
ATOM 720 C C . LYS A 1 92 ? 17.415 0.173 -22.815 1.00 92.19 92 LYS A C 1
ATOM 722 O O . LYS A 1 92 ? 16.329 0.405 -22.288 1.00 92.19 92 LYS A O 1
ATOM 727 N N . ALA A 1 93 ? 17.909 -1.059 -22.943 1.00 93.69 93 ALA A N 1
ATOM 728 C CA . ALA A 1 93 ? 17.229 -2.243 -22.426 1.00 93.69 93 ALA A CA 1
ATOM 729 C C . ALA A 1 93 ? 17.139 -2.212 -20.892 1.00 93.69 93 ALA A C 1
ATOM 731 O O . ALA A 1 93 ? 16.046 -2.348 -20.348 1.00 93.69 93 ALA A O 1
ATOM 732 N N . SER A 1 94 ? 18.255 -1.943 -20.208 1.00 94.56 94 SER A N 1
ATOM 733 C CA . SER A 1 94 ? 18.287 -1.802 -18.746 1.00 94.56 94 SER A CA 1
ATOM 734 C C . SER A 1 94 ? 17.398 -0.662 -18.255 1.00 94.56 94 SER A C 1
ATOM 736 O O . SER A 1 94 ? 16.668 -0.821 -17.283 1.00 94.56 94 SER A O 1
ATOM 738 N N . PHE A 1 95 ? 17.409 0.475 -18.952 1.00 94.81 95 PHE A N 1
ATOM 739 C CA . PHE A 1 95 ? 16.550 1.612 -18.632 1.00 94.81 95 PHE A CA 1
ATOM 740 C C . PHE A 1 95 ? 15.066 1.229 -18.696 1.00 94.81 95 PHE A C 1
ATOM 742 O O . PHE A 1 95 ? 14.306 1.536 -17.781 1.00 94.81 95 PHE A O 1
ATOM 749 N N . HIS A 1 96 ? 14.660 0.520 -19.754 1.00 92.31 96 HIS A N 1
ATOM 750 C CA . HIS A 1 96 ? 13.282 0.063 -19.909 1.00 92.31 96 HIS A CA 1
ATOM 751 C C . HIS A 1 96 ? 12.872 -0.961 -18.842 1.00 92.31 96 HIS A C 1
ATOM 753 O O . HIS A 1 96 ? 11.746 -0.899 -18.356 1.00 92.31 96 HIS A O 1
ATOM 759 N N . ASP A 1 97 ? 13.766 -1.874 -18.457 1.00 95.62 97 ASP A N 1
ATOM 760 C CA . ASP A 1 97 ? 13.494 -2.834 -17.382 1.00 95.62 97 ASP A CA 1
ATOM 761 C C . ASP A 1 97 ? 13.308 -2.128 -16.029 1.00 95.62 97 ASP A C 1
ATOM 763 O O . ASP A 1 97 ? 12.332 -2.384 -15.324 1.00 95.62 97 ASP A O 1
ATOM 767 N N . ILE A 1 98 ? 14.178 -1.170 -15.698 1.00 94.56 98 ILE A N 1
ATOM 768 C CA . ILE A 1 98 ? 14.080 -0.396 -14.454 1.00 94.56 98 ILE A CA 1
ATOM 769 C C . ILE A 1 98 ? 12.787 0.433 -14.426 1.00 94.56 98 ILE A C 1
ATOM 771 O O . ILE A 1 98 ? 11.989 0.303 -13.499 1.00 94.56 98 ILE A O 1
ATOM 775 N N . GLU A 1 99 ? 12.552 1.267 -15.442 1.00 90.56 99 GLU A N 1
ATOM 776 C CA . GLU A 1 99 ? 11.399 2.176 -15.489 1.00 90.56 99 GLU A CA 1
ATOM 777 C C . GLU A 1 99 ? 10.071 1.427 -15.650 1.00 90.56 99 GLU A C 1
ATOM 779 O O . GLU A 1 99 ? 9.087 1.702 -14.953 1.00 90.56 99 GLU A O 1
ATOM 784 N N . GLY A 1 100 ? 10.032 0.514 -16.619 1.00 88.75 100 GLY A N 1
ATOM 785 C CA . GLY A 1 100 ? 8.819 -0.145 -17.077 1.00 88.75 100 GLY A CA 1
ATOM 786 C C . GLY A 1 100 ? 8.371 -1.252 -16.140 1.00 88.75 100 GLY A C 1
ATOM 787 O O . GLY A 1 100 ? 7.172 -1.368 -15.888 1.00 88.75 100 GLY A O 1
ATOM 788 N N . LYS A 1 101 ? 9.318 -2.021 -15.595 1.00 92.88 101 LYS A N 1
ATOM 789 C CA . LYS A 1 101 ? 9.031 -3.194 -14.773 1.00 92.88 101 LYS A CA 1
ATOM 790 C C . LYS A 1 101 ? 9.349 -2.943 -13.307 1.00 92.88 101 LYS A C 1
ATOM 792 O O . LYS A 1 101 ? 8.428 -2.838 -12.511 1.00 92.88 101 LYS A O 1
ATOM 797 N N . GLN A 1 102 ? 10.618 -2.763 -12.943 1.00 95.50 102 GLN A N 1
ATOM 798 C CA . GLN A 1 102 ? 11.025 -2.756 -11.530 1.00 95.50 102 GLN A CA 1
ATOM 799 C C . GLN A 1 102 ? 10.341 -1.643 -10.718 1.00 95.50 102 GLN A C 1
ATOM 801 O O . GLN A 1 102 ? 9.729 -1.919 -9.687 1.00 95.50 102 GLN A O 1
ATOM 806 N N . LEU A 1 103 ? 10.386 -0.393 -11.193 1.00 95.25 103 LEU A N 1
ATOM 807 C CA . LEU A 1 103 ? 9.754 0.738 -10.504 1.00 95.25 103 LEU A CA 1
ATOM 808 C C . LEU A 1 103 ? 8.223 0.653 -10.529 1.00 95.25 103 LEU A C 1
ATOM 810 O O . LEU A 1 103 ? 7.571 1.054 -9.567 1.00 95.25 103 LEU A O 1
ATOM 814 N N . SER A 1 104 ? 7.637 0.133 -11.612 1.00 94.12 104 SER A N 1
ATOM 815 C CA . SER A 1 104 ? 6.189 -0.105 -11.693 1.00 94.12 104 SER A CA 1
ATOM 816 C C . SER A 1 104 ? 5.733 -1.153 -10.674 1.00 94.12 104 SER A C 1
ATOM 818 O O . SER A 1 104 ? 4.810 -0.878 -9.914 1.00 94.12 104 SER A O 1
ATOM 820 N N . ASP A 1 105 ? 6.423 -2.293 -10.603 1.00 96.19 105 ASP A N 1
ATOM 821 C CA . ASP A 1 105 ? 6.115 -3.401 -9.694 1.00 96.19 105 ASP A CA 1
ATOM 822 C C . ASP A 1 105 ? 6.213 -2.964 -8.223 1.00 96.19 105 ASP A C 1
ATOM 824 O O . ASP A 1 105 ? 5.396 -3.350 -7.387 1.00 96.19 105 ASP A O 1
ATOM 828 N N . VAL A 1 106 ? 7.221 -2.154 -7.874 1.00 96.88 106 VAL A N 1
ATOM 829 C CA . VAL A 1 106 ? 7.374 -1.634 -6.505 1.00 96.88 106 VAL A CA 1
ATOM 830 C C . VAL A 1 106 ? 6.253 -0.652 -6.161 1.00 96.88 106 VAL A C 1
ATOM 832 O O . VAL A 1 106 ? 5.673 -0.757 -5.080 1.00 96.88 106 VAL A O 1
ATOM 835 N N . LEU A 1 107 ? 5.908 0.269 -7.067 1.00 97.25 107 LEU A N 1
ATOM 836 C CA . LEU A 1 107 ? 4.793 1.200 -6.859 1.00 97.25 107 LEU A CA 1
ATOM 837 C C . LEU A 1 107 ? 3.457 0.463 -6.688 1.00 97.25 107 LEU A C 1
ATOM 839 O O . LEU A 1 107 ? 2.675 0.834 -5.814 1.00 97.25 107 LEU A O 1
ATOM 843 N N . GLU A 1 108 ? 3.219 -0.595 -7.466 1.00 97.12 108 GLU A N 1
ATOM 844 C CA . GLU A 1 108 ? 2.022 -1.433 -7.344 1.00 97.12 108 GLU A CA 1
ATOM 845 C C . GLU A 1 108 ? 1.957 -2.131 -5.979 1.00 97.12 108 GLU A C 1
ATOM 847 O O . GLU A 1 108 ? 0.950 -2.022 -5.281 1.00 97.12 108 GLU A O 1
ATOM 852 N N . LYS A 1 109 ? 3.055 -2.748 -5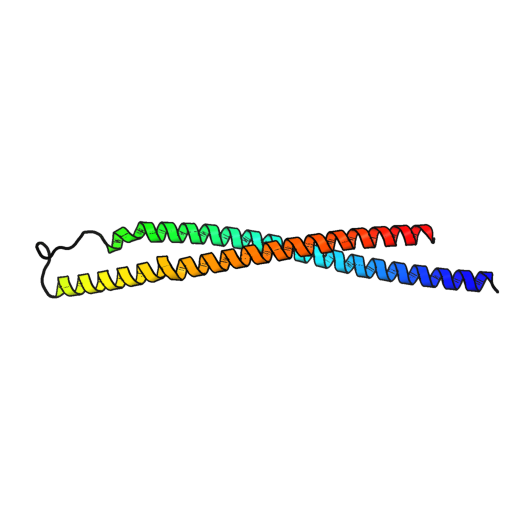.525 1.00 97.44 109 LYS A N 1
ATOM 853 C CA . LYS A 1 109 ? 3.129 -3.367 -4.188 1.00 97.44 109 LYS A CA 1
ATOM 854 C C . LYS A 1 109 ? 2.877 -2.366 -3.061 1.00 97.44 109 LYS A C 1
ATOM 856 O O . LYS A 1 109 ? 2.234 -2.696 -2.061 1.00 97.44 109 LYS A O 1
ATOM 861 N N . ILE A 1 110 ? 3.379 -1.140 -3.204 1.00 97.81 110 ILE A N 1
ATOM 862 C CA . ILE A 1 110 ? 3.108 -0.060 -2.251 1.00 97.81 110 ILE A CA 1
ATOM 863 C C . ILE A 1 110 ? 1.611 0.285 -2.252 1.00 97.81 110 ILE A C 1
ATOM 865 O O . ILE A 1 110 ? 1.014 0.391 -1.180 1.00 97.81 110 ILE A O 1
ATOM 869 N N . ASP A 1 111 ? 0.985 0.404 -3.426 1.00 98.12 111 ASP A N 1
ATOM 870 C CA . ASP A 1 111 ? -0.453 0.669 -3.563 1.00 98.12 111 ASP A CA 1
ATOM 871 C C . ASP A 1 111 ? -1.320 -0.438 -2.943 1.00 98.12 111 ASP A C 1
ATOM 873 O O . ASP A 1 111 ? -2.277 -0.154 -2.211 1.00 98.12 111 ASP A O 1
ATOM 877 N N . GLU A 1 112 ? -0.957 -1.702 -3.153 1.00 98.25 112 GLU A N 1
ATOM 878 C CA . GLU A 1 112 ? -1.606 -2.847 -2.513 1.00 98.25 112 GLU A CA 1
ATOM 879 C C . GLU A 1 112 ? -1.497 -2.780 -0.987 1.00 98.25 112 GLU A C 1
ATOM 881 O O . GLU A 1 112 ? -2.495 -2.955 -0.277 1.00 98.25 112 GLU A O 1
ATOM 886 N N . ARG A 1 113 ? -0.307 -2.466 -0.458 1.00 98.00 113 ARG A N 1
ATOM 887 C CA . ARG A 1 113 ? -0.098 -2.370 0.990 1.00 98.00 113 ARG A CA 1
ATOM 888 C C . ARG A 1 113 ? -0.837 -1.181 1.603 1.00 98.00 113 ARG A C 1
ATOM 890 O O . ARG A 1 113 ? -1.414 -1.333 2.680 1.00 98.00 113 ARG A O 1
ATOM 897 N N . ILE A 1 114 ? -0.898 -0.040 0.911 1.00 98.44 114 ILE A N 1
ATOM 898 C CA . ILE A 1 114 ? -1.732 1.111 1.291 1.00 98.44 114 ILE A CA 1
ATOM 899 C C . ILE A 1 114 ? -3.198 0.684 1.387 1.00 98.44 114 ILE A C 1
ATOM 901 O O . ILE A 1 114 ? -3.875 1.003 2.368 1.00 98.44 114 ILE A O 1
ATOM 905 N N . LYS A 1 115 ? -3.711 -0.040 0.388 1.00 98.38 115 LYS A N 1
ATOM 906 C CA . LYS A 1 115 ? -5.099 -0.517 0.383 1.00 98.38 115 LYS A CA 1
ATOM 907 C C . LYS A 1 115 ? -5.372 -1.460 1.557 1.00 98.38 115 LYS A C 1
ATOM 909 O O . LYS A 1 115 ? -6.376 -1.280 2.245 1.00 98.38 115 LYS A O 1
ATOM 914 N N . ALA A 1 116 ? -4.471 -2.406 1.814 1.00 98.00 116 ALA A N 1
ATOM 915 C CA . ALA A 1 116 ? -4.575 -3.328 2.942 1.00 98.00 116 ALA A CA 1
ATOM 916 C C . ALA A 1 116 ? -4.592 -2.588 4.292 1.00 98.00 116 ALA A C 1
ATOM 918 O O . ALA A 1 116 ? -5.512 -2.789 5.082 1.00 98.00 116 ALA A O 1
ATOM 919 N N . LEU A 1 117 ? -3.650 -1.662 4.519 1.00 98.00 117 LEU A N 1
ATOM 920 C CA . LEU A 1 117 ? -3.585 -0.870 5.754 1.00 98.00 117 LEU A CA 1
ATOM 921 C C . LEU A 1 117 ? -4.837 -0.016 5.977 1.00 98.00 117 LEU A C 1
ATOM 923 O O . LEU A 1 117 ? -5.316 0.071 7.103 1.00 98.00 117 LEU A O 1
ATOM 927 N N . ASN A 1 118 ? -5.405 0.587 4.927 1.00 98.31 118 ASN A N 1
ATOM 928 C CA . ASN A 1 118 ? -6.674 1.313 5.060 1.00 98.31 118 ASN A CA 1
ATOM 929 C C . ASN A 1 118 ? -7.816 0.392 5.520 1.00 98.31 118 ASN A C 1
ATOM 931 O O . ASN A 1 118 ? -8.632 0.804 6.342 1.00 98.31 118 ASN A O 1
ATOM 935 N N . GLY A 1 119 ? -7.867 -0.842 5.008 1.00 98.38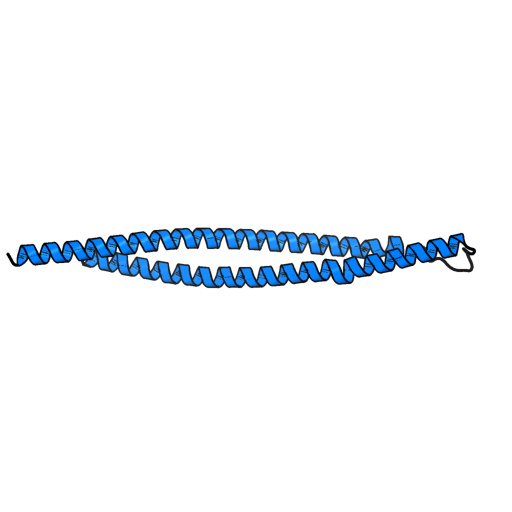 119 GLY A N 1
ATOM 936 C CA . GLY A 1 119 ? -8.837 -1.849 5.442 1.00 98.38 119 GLY A CA 1
ATOM 937 C C . GLY A 1 119 ? -8.658 -2.235 6.911 1.00 98.38 119 GLY A C 1
ATOM 938 O O . GLY A 1 119 ? -9.627 -2.221 7.666 1.00 98.38 119 GLY A O 1
ATOM 939 N N . GLU A 1 120 ? -7.417 -2.497 7.332 1.00 98.06 120 GLU A N 1
ATOM 940 C CA . GLU A 1 120 ? -7.076 -2.791 8.732 1.00 98.06 120 GLU A CA 1
ATOM 941 C C . GLU A 1 120 ? -7.474 -1.636 9.669 1.00 98.06 120 GLU A C 1
ATOM 943 O O . GLU A 1 120 ? -8.133 -1.860 10.681 1.00 98.06 120 GLU A O 1
ATOM 948 N N . ILE A 1 121 ? -7.141 -0.390 9.305 1.00 98.50 121 ILE A N 1
ATOM 949 C CA . ILE A 1 121 ? -7.511 0.823 10.059 1.00 98.50 121 ILE A CA 1
ATOM 950 C C . ILE A 1 121 ? -9.031 0.954 10.183 1.00 98.50 121 ILE A C 1
ATOM 952 O O . ILE A 1 121 ? -9.532 1.340 11.240 1.00 98.50 121 ILE A O 1
ATOM 956 N N . HIS A 1 122 ? -9.769 0.656 9.112 1.00 98.31 122 HIS A N 1
ATOM 957 C CA . HIS A 1 122 ? -11.225 0.723 9.130 1.00 98.31 122 HIS A CA 1
ATOM 958 C C . HIS A 1 122 ? -11.830 -0.321 10.076 1.00 98.31 122 HIS A C 1
ATOM 960 O O . HIS A 1 122 ? -12.642 0.049 10.924 1.00 98.31 122 HIS A O 1
ATOM 966 N N . SER A 1 123 ? -11.406 -1.587 9.968 1.00 98.12 123 SER A N 1
ATOM 967 C CA . SER A 1 123 ? -11.873 -2.676 10.844 1.00 98.12 123 SER A CA 1
ATOM 968 C C . SER A 1 123 ? -11.580 -2.368 12.308 1.00 98.12 123 SER A C 1
ATOM 970 O O . SER A 1 123 ? -12.489 -2.343 13.134 1.00 98.12 123 SER A O 1
ATOM 972 N N . LEU A 1 124 ? -10.331 -2.013 12.617 1.00 98.06 124 LEU A N 1
ATOM 973 C CA . LEU A 1 124 ? -9.912 -1.716 13.982 1.00 98.06 124 LEU A CA 1
ATOM 974 C C . LEU A 1 124 ? -10.662 -0.506 14.559 1.00 98.06 124 LEU A C 1
ATOM 976 O O . LEU A 1 124 ? -11.044 -0.503 15.726 1.00 98.06 124 LEU A O 1
ATOM 980 N N . GLY A 1 125 ? -10.943 0.508 13.735 1.00 98.06 125 GLY A N 1
ATOM 981 C CA . GLY A 1 125 ? -11.779 1.640 14.132 1.00 98.06 125 GLY A CA 1
ATOM 982 C C . GLY A 1 125 ? -13.215 1.239 14.493 1.00 98.06 125 GLY A C 1
ATOM 983 O O . GLY A 1 125 ? -13.783 1.782 15.441 1.00 98.06 125 GLY A O 1
ATOM 984 N N . GLN A 1 126 ? -13.803 0.276 13.777 1.00 98.19 126 GLN A N 1
ATOM 985 C CA . GLN A 1 126 ? -15.126 -0.267 14.107 1.00 98.19 126 GLN A CA 1
ATOM 986 C C . GLN A 1 126 ? -15.099 -1.090 15.401 1.00 98.19 126 GLN A C 1
ATOM 988 O O . GLN A 1 126 ? -16.004 -0.958 16.227 1.00 98.19 126 GLN A O 1
ATOM 993 N N . GLU A 1 127 ? -14.058 -1.900 15.593 1.00 97.69 127 GLU A N 1
ATOM 994 C CA . GLU A 1 127 ? -13.855 -2.706 16.802 1.00 97.69 127 GLU A CA 1
ATOM 995 C C . GLU A 1 127 ? -13.716 -1.822 18.048 1.00 97.69 127 GLU A C 1
ATOM 997 O O . GLU A 1 127 ? -14.429 -2.036 19.030 1.00 97.69 127 GLU A O 1
ATOM 1002 N N . ILE A 1 128 ? -12.898 -0.766 17.969 1.00 98.19 128 ILE A N 1
ATOM 1003 C CA . ILE A 1 128 ? -12.743 0.253 19.020 1.00 98.19 128 ILE A CA 1
ATOM 1004 C C . ILE A 1 128 ? -14.097 0.864 19.386 1.00 98.19 128 ILE A C 1
ATOM 1006 O O . ILE A 1 128 ? -14.472 0.864 20.556 1.00 98.19 128 ILE A O 1
ATOM 1010 N N . HIS A 1 129 ? -14.871 1.327 18.399 1.00 97.88 129 HIS A N 1
ATOM 1011 C CA . HIS A 1 129 ? -16.180 1.947 18.646 1.00 97.88 129 HIS A CA 1
ATOM 1012 C C . HIS A 1 129 ? -17.180 0.982 19.296 1.00 97.88 129 HIS A C 1
ATOM 1014 O O . HIS A 1 129 ? -17.986 1.367 20.147 1.00 97.88 129 HIS A O 1
ATOM 1020 N N . SER A 1 130 ? -17.149 -0.288 18.892 1.00 97.31 130 SER A N 1
ATOM 1021 C CA . SER A 1 130 ? -17.984 -1.332 19.488 1.00 97.31 130 SER A CA 1
ATOM 1022 C C . SER A 1 130 ? -17.606 -1.584 20.950 1.00 97.31 130 SER A C 1
ATOM 1024 O O . SER A 1 130 ? -18.488 -1.666 21.810 1.00 97.31 130 SER A O 1
ATOM 1026 N N . LEU A 1 131 ? -16.306 -1.669 21.240 1.00 96.81 131 LEU A N 1
ATOM 1027 C CA . LEU A 1 131 ? -15.793 -1.906 22.586 1.00 96.81 131 LEU A CA 1
ATOM 1028 C C . LEU A 1 131 ? -16.048 -0.708 23.513 1.00 96.81 131 LEU A C 1
ATOM 1030 O O . LEU A 1 131 ? -16.504 -0.903 24.634 1.00 96.81 131 LEU A O 1
ATOM 1034 N N . GLU A 1 132 ? -15.885 0.528 23.032 1.00 97.06 132 GLU A N 1
ATOM 1035 C CA . GLU A 1 132 ? -16.235 1.748 23.779 1.00 97.06 132 GLU A CA 1
ATOM 1036 C C . GLU A 1 132 ? -17.697 1.739 24.235 1.00 97.06 132 GLU A C 1
ATOM 1038 O O . GLU A 1 132 ? -17.998 1.970 25.407 1.00 97.06 132 GLU A O 1
ATOM 1043 N N . LYS A 1 133 ? -18.617 1.398 23.327 1.00 96.88 133 LYS A N 1
ATOM 1044 C CA . LYS A 1 133 ? -20.043 1.266 23.654 1.00 96.88 133 LYS A CA 1
ATOM 1045 C C . LYS A 1 133 ? -20.337 0.124 24.620 1.00 96.88 133 LYS A C 1
ATOM 1047 O O . LYS A 1 133 ? -21.345 0.169 25.324 1.00 96.88 133 LYS A O 1
ATOM 1052 N N . LYS A 1 134 ? -19.544 -0.947 24.600 1.00 95.25 134 LYS A N 1
ATOM 1053 C CA . LYS A 1 134 ? -19.696 -2.061 25.540 1.00 95.25 134 LYS A CA 1
ATOM 1054 C C . LYS A 1 134 ? -19.282 -1.621 26.943 1.00 95.25 134 LYS A C 1
ATOM 1056 O O . LYS A 1 134 ? -20.112 -1.690 27.844 1.00 95.25 134 LYS A O 1
ATOM 1061 N N . ILE A 1 135 ? -18.087 -1.053 27.076 1.00 94.94 135 ILE A N 1
ATOM 1062 C CA . ILE A 1 135 ? -17.551 -0.544 28.341 1.00 94.94 135 ILE A CA 1
ATOM 1063 C C . ILE A 1 135 ? -18.494 0.487 28.967 1.00 94.94 135 ILE A C 1
ATOM 1065 O O . ILE A 1 135 ? -18.737 0.444 30.170 1.00 94.94 135 ILE A O 1
ATOM 1069 N N . GLU A 1 136 ? -19.049 1.407 28.174 1.00 94.88 136 GLU A N 1
ATOM 1070 C CA . GLU A 1 136 ? -19.966 2.427 28.696 1.00 94.88 136 GLU A CA 1
ATOM 1071 C C . GLU A 1 136 ? -21.254 1.815 29.267 1.00 94.88 136 GLU A C 1
ATOM 1073 O O . GLU A 1 136 ? -21.728 2.227 30.326 1.00 94.88 136 GLU A O 1
ATOM 1078 N N . ARG A 1 137 ? -21.791 0.779 28.610 1.00 93.69 137 ARG A N 1
ATOM 1079 C CA . ARG A 1 137 ? -22.954 0.041 29.122 1.00 93.69 137 ARG A CA 1
ATOM 1080 C C . ARG A 1 137 ? -22.628 -0.685 30.423 1.00 93.69 137 ARG A C 1
ATOM 1082 O O . ARG A 1 137 ? -23.371 -0.531 31.386 1.00 93.69 137 ARG A O 1
ATOM 1089 N N . GLU A 1 138 ? -21.505 -1.399 30.480 1.00 90.69 138 GLU A N 1
ATOM 1090 C CA . GLU A 1 138 ? -21.086 -2.119 31.691 1.00 90.69 138 GLU A CA 1
ATOM 1091 C C . GLU A 1 138 ? -20.825 -1.162 32.864 1.00 90.69 138 GLU A C 1
ATOM 1093 O O . GLU A 1 138 ? -21.231 -1.433 33.993 1.00 90.69 138 GLU A O 1
ATOM 1098 N N . LYS A 1 139 ? -20.232 0.012 32.608 1.00 90.38 139 LYS A N 1
ATOM 1099 C CA . LYS A 1 139 ? -20.052 1.061 33.626 1.00 90.38 139 LYS A CA 1
ATOM 1100 C C . LYS A 1 139 ? -21.380 1.600 34.149 1.00 90.38 139 LYS A C 1
ATOM 1102 O O . LYS A 1 139 ? -21.502 1.842 35.351 1.00 90.38 139 LYS A O 1
ATOM 1107 N N . GLN A 1 140 ? -22.365 1.803 33.276 1.00 91.75 140 GLN A N 1
ATOM 1108 C CA . GLN A 1 140 ? -23.689 2.257 33.693 1.00 91.75 140 GLN A CA 1
ATOM 1109 C C . GLN A 1 140 ? -24.422 1.182 34.507 1.00 91.75 140 GLN A C 1
ATOM 1111 O O . GLN A 1 140 ? -25.075 1.504 35.497 1.00 91.75 140 GLN A O 1
ATOM 1116 N N . GLU A 1 141 ? -24.294 -0.090 34.128 1.00 89.00 141 GLU A N 1
ATOM 1117 C CA . GLU A 1 141 ? -24.858 -1.218 34.875 1.00 89.00 141 GLU A CA 1
ATOM 1118 C C . GLU A 1 141 ? -24.222 -1.368 36.261 1.00 89.00 141 GLU A C 1
ATOM 1120 O O . GLU A 1 141 ? -24.953 -1.562 37.232 1.00 89.00 141 GLU A O 1
ATOM 1125 N N . ALA A 1 142 ? -22.899 -1.201 36.377 1.00 85.06 142 ALA A N 1
ATOM 1126 C CA . ALA A 1 142 ? -22.192 -1.216 37.659 1.00 85.06 142 ALA A CA 1
ATOM 1127 C C . ALA A 1 142 ? -22.726 -0.136 38.607 1.00 85.06 142 ALA A C 1
ATOM 1129 O O . ALA A 1 142 ? -23.087 -0.433 39.742 1.00 85.06 142 ALA A O 1
ATOM 1130 N N . ARG A 1 143 ? -22.862 1.101 38.108 1.00 85.06 143 ARG A N 1
ATOM 1131 C CA . ARG A 1 143 ? -23.392 2.239 38.879 1.00 85.06 143 ARG A CA 1
ATOM 1132 C C . ARG A 1 143 ? -24.830 2.044 39.343 1.00 85.06 143 ARG A C 1
ATOM 1134 O O . ARG A 1 143 ? -25.214 2.598 40.360 1.00 85.06 143 ARG A O 1
ATOM 1141 N N . ASN A 1 144 ? -25.636 1.304 38.585 1.00 85.00 144 ASN A N 1
ATOM 1142 C CA . ASN A 1 144 ? -27.024 1.032 38.951 1.00 85.00 144 ASN A CA 1
ATOM 1143 C C . ASN A 1 144 ? -27.148 -0.083 40.014 1.00 85.00 144 ASN A C 1
ATOM 1145 O O . ASN A 1 144 ? -28.244 -0.280 40.539 1.00 85.00 144 ASN A O 1
ATOM 1149 N N . LYS A 1 145 ? -26.073 -0.847 40.273 1.00 77.31 145 LYS A N 1
ATOM 1150 C CA . LYS A 1 145 ? -26.024 -1.949 41.253 1.00 77.31 145 LYS A CA 1
ATOM 1151 C C . LYS A 1 145 ? -25.325 -1.580 42.574 1.00 77.31 145 LYS A C 1
ATOM 1153 O O . LYS A 1 145 ? -25.451 -2.353 43.524 1.00 77.31 145 LYS A O 1
ATOM 1158 N N . GLU A 1 146 ? -24.592 -0.465 42.616 1.00 60.28 146 GLU A N 1
ATOM 1159 C CA . GLU A 1 146 ? -24.067 0.171 43.843 1.00 60.28 146 GLU A CA 1
ATOM 1160 C C . GLU A 1 146 ? -25.175 0.886 44.632 1.00 60.28 146 GLU A C 1
ATOM 1162 O O . GLU A 1 146 ? -25.135 0.802 45.882 1.00 60.28 146 GLU A O 1
#

Radius of gyration: 32.43 Å; chains: 1; bounding box: 65×28×100 Å

Foldseek 3Di:
DVVVVVVVVLVVVLVVLVVVLVVLVVVLVVLVVVLVVLVVVLVVLVVVLVVLVVVLVVLVVCLCVLCPDPDDCVPDDDPVVVVSVVVSVVVNVVSCCVNVPVSVVVSVVSVVVSVVSVVVSVVSVVVSVVSVVVSVVSVVVSVVSD